Protein AF-A0A7K2XHI1-F1 (afdb_monomer)

Secondary structure (DSSP, 8-state):
-EEEEEESSGGGHHHHHHHHHH-TTSEEEEEE-TTT---TTS-HHHHH-

Sequence (49 aa):
MKIALMDSGIGLLPAAAAVRRLRPDADILLSNDPDGMPWGPRTPEDLTG

Solvent-accessible surface area (backbone atoms only — not comparable to full-atom values): 3110 Å² total; per-residue (Å²): 97,80,46,80,48,77,38,40,47,80,81,44,51,69,56,52,54,52,48,45,72,77,38,74,79,43,50,76,45,81,47,66,34,71,88,64,46,71,57,86,87,51,53,70,64,79,74,71,109

Mean predicted aligned error: 2.55 Å

Radius of gyration: 12.83 Å; Cα contacts (8 Å, |Δi|>4): 49; chains: 1; bounding box: 29×16×34 Å

pLDDT: mean 95.51, std 3.47, range [77.94, 98.44]

Nearest PDB structures (foldseek):
  1fzr-assembly2_C  TM=6.079E-01  e=2.884E+00  Escherichia phage T7
  1m0i-assembly1_B  TM=6.128E-01  e=3.824E+00  Escherichia phage T7
  2pfj-assembly1_A  TM=6.204E-01  e=3.824E+00  Escherichia phage T7
  6zj2-assembly2_C  TM=5.498E-01  e=4.725E+00  Salmonella enterica subsp. enterica serovar Typhimurium str. LT2

Structure (mmCIF, N/CA/C/O backbone):
data_AF-A0A7K2XHI1-F1
#
_entry.id   AF-A0A7K2XHI1-F1
#
loop_
_atom_site.group_PDB
_atom_site.id
_atom_site.type_symbol
_atom_site.label_atom_id
_atom_site.label_alt_id
_atom_site.label_comp_id
_atom_site.label_asym_id
_atom_site.label_entity_id
_atom_site.label_seq_id
_atom_site.pdbx_PDB_ins_code
_atom_site.Cartn_x
_atom_site.Cartn_y
_atom_site.Cartn_z
_atom_site.occupancy
_atom_site.B_iso_or_equiv
_atom_site.auth_seq_id
_atom_site.auth_comp_id
_atom_site.auth_asym_id
_atom_site.auth_atom_id
_atom_site.pdbx_PDB_model_num
ATOM 1 N N . MET A 1 1 ? -17.981 2.422 6.911 1.00 93.69 1 MET A N 1
ATOM 2 C CA . MET A 1 1 ? -17.184 3.255 5.972 1.00 93.69 1 MET A CA 1
ATOM 3 C C . MET 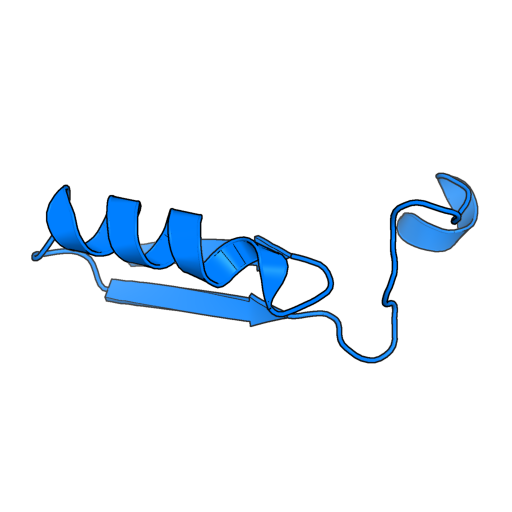A 1 1 ? -16.191 2.340 5.276 1.00 93.69 1 MET A C 1
ATOM 5 O O . MET A 1 1 ? -15.699 1.443 5.947 1.00 93.69 1 MET A O 1
ATOM 9 N N . LYS A 1 2 ? -15.901 2.528 3.983 1.00 97.12 2 LYS A N 1
ATOM 10 C CA . LYS A 1 2 ? -14.948 1.677 3.254 1.00 97.12 2 LYS A CA 1
ATOM 11 C C . LYS A 1 2 ? -13.707 2.474 2.862 1.00 97.12 2 LYS A C 1
ATOM 13 O O . LYS A 1 2 ? -13.841 3.593 2.378 1.00 97.12 2 LYS A O 1
ATOM 18 N N . ILE A 1 3 ? -12.528 1.907 3.098 1.00 98.12 3 ILE A N 1
ATOM 19 C CA . ILE A 1 3 ? -11.231 2.501 2.759 1.00 98.12 3 ILE A CA 1
ATOM 20 C C . ILE A 1 3 ? -10.516 1.544 1.809 1.00 98.12 3 ILE A C 1
ATOM 22 O O . ILE A 1 3 ? -10.335 0.374 2.143 1.00 98.12 3 ILE A O 1
ATOM 26 N N . ALA A 1 4 ? -10.108 2.036 0.643 1.00 97.88 4 ALA A N 1
ATOM 27 C CA . ALA A 1 4 ? -9.241 1.300 -0.267 1.00 97.88 4 ALA A CA 1
ATOM 28 C C . ALA A 1 4 ? -7.798 1.790 -0.108 1.00 97.88 4 ALA A C 1
ATOM 30 O O . ALA A 1 4 ? -7.556 2.996 -0.075 1.00 97.88 4 ALA A O 1
ATOM 31 N N . LEU A 1 5 ? -6.859 0.855 -0.001 1.00 97.88 5 LEU A N 1
ATOM 32 C CA . LEU A 1 5 ? -5.422 1.113 -0.002 1.00 97.88 5 LEU A CA 1
ATOM 33 C C . LEU A 1 5 ? -4.812 0.415 -1.214 1.00 97.88 5 LEU A C 1
ATOM 35 O O . LEU A 1 5 ? -5.132 -0.748 -1.468 1.00 97.88 5 LEU A O 1
ATOM 39 N N 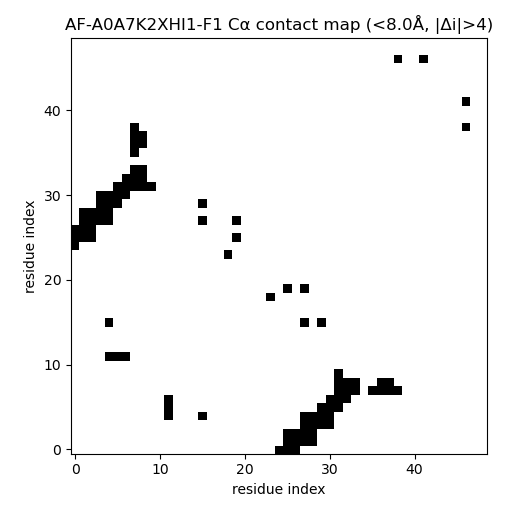. MET A 1 6 ? -3.958 1.128 -1.947 1.00 96.88 6 MET A N 1
ATOM 40 C CA . MET A 1 6 ? -3.366 0.650 -3.191 1.00 96.88 6 MET A CA 1
ATOM 41 C C . MET A 1 6 ? -1.851 0.830 -3.190 1.00 96.88 6 MET A C 1
ATOM 43 O O . MET A 1 6 ? -1.353 1.854 -2.725 1.00 96.88 6 MET A O 1
ATOM 47 N N . ASP A 1 7 ? -1.146 -0.171 -3.702 1.00 96.50 7 ASP A N 1
ATOM 48 C CA . ASP A 1 7 ? 0.305 -0.179 -3.890 1.00 96.50 7 ASP A CA 1
ATOM 49 C C . ASP A 1 7 ? 0.670 -1.189 -4.988 1.00 96.50 7 ASP A C 1
ATOM 51 O O . ASP A 1 7 ? -0.140 -2.029 -5.378 1.00 96.50 7 ASP A O 1
ATOM 55 N N . SER A 1 8 ? 1.907 -1.131 -5.466 1.00 96.00 8 SER A N 1
ATOM 56 C CA . SER A 1 8 ? 2.478 -2.130 -6.372 1.00 96.00 8 SER A CA 1
ATOM 57 C C . SER A 1 8 ? 2.623 -3.511 -5.727 1.00 96.00 8 SER A C 1
ATOM 59 O O . SER A 1 8 ? 2.569 -4.527 -6.407 1.00 96.00 8 SER A O 1
ATOM 61 N N . GLY A 1 9 ? 2.776 -3.595 -4.404 1.00 92.62 9 GLY A N 1
ATOM 62 C CA . GLY A 1 9 ? 2.958 -4.879 -3.735 1.00 92.62 9 GLY A CA 1
ATOM 63 C C . GLY A 1 9 ? 2.779 -4.809 -2.226 1.00 92.62 9 GLY A C 1
ATOM 64 O O . GLY A 1 9 ? 2.022 -4.011 -1.689 1.00 92.62 9 GLY A O 1
ATOM 65 N N . ILE A 1 10 ? 3.505 -5.656 -1.496 1.00 94.38 10 ILE A N 1
ATOM 66 C CA . ILE A 1 10 ? 3.308 -5.817 -0.045 1.00 94.38 10 ILE A CA 1
ATOM 67 C C . ILE A 1 10 ? 3.826 -4.642 0.806 1.00 94.38 10 ILE A C 1
ATOM 69 O O . ILE A 1 10 ? 3.715 -4.681 2.035 1.00 94.38 10 ILE A O 1
ATOM 73 N N . GLY A 1 11 ? 4.371 -3.594 0.180 1.00 93.62 11 GLY A N 1
ATOM 74 C CA . GLY A 1 11 ? 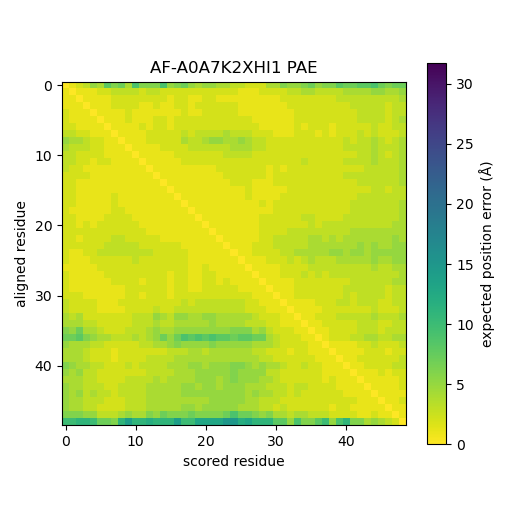4.831 -2.380 0.856 1.00 93.62 11 GLY A CA 1
ATOM 75 C C . GLY A 1 11 ? 3.712 -1.651 1.605 1.00 93.62 11 GLY A C 1
ATOM 76 O O . GLY A 1 11 ? 3.978 -0.990 2.608 1.00 93.62 11 GLY A O 1
ATOM 77 N N . LEU A 1 12 ? 2.451 -1.843 1.202 1.00 95.75 12 LEU A N 1
ATOM 78 C CA . LEU A 1 12 ? 1.279 -1.226 1.834 1.00 95.75 12 LEU A CA 1
ATOM 79 C C . LEU A 1 12 ? 0.882 -1.832 3.186 1.00 95.75 12 LEU A C 1
ATOM 81 O O . LEU A 1 12 ? 0.120 -1.215 3.933 1.00 95.75 12 LEU A O 1
ATOM 85 N N . LEU A 1 13 ? 1.355 -3.035 3.530 1.00 96.81 13 LEU A N 1
ATOM 86 C CA . LEU A 1 13 ? 0.871 -3.765 4.709 1.00 96.81 13 LEU A CA 1
ATOM 87 C C . LEU A 1 13 ? 1.071 -3.012 6.042 1.00 96.81 13 LEU A C 1
ATOM 89 O O . LEU A 1 13 ? 0.135 -2.999 6.849 1.00 96.81 13 LEU A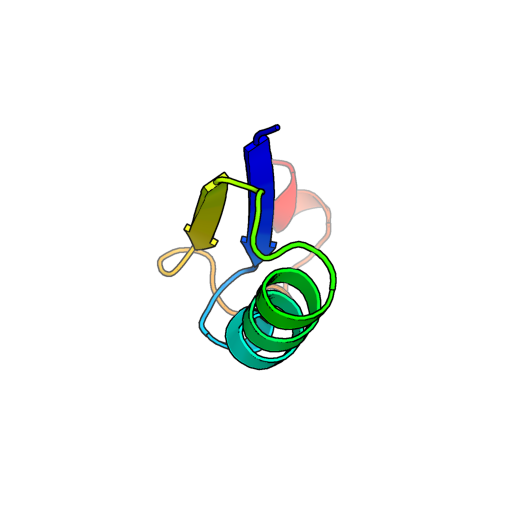 O 1
ATOM 93 N N . PRO A 1 14 ? 2.205 -2.325 6.299 1.00 98.38 14 PRO A N 1
ATOM 94 C CA . PRO A 1 14 ? 2.354 -1.491 7.492 1.00 98.38 14 PRO A CA 1
ATOM 95 C C . PRO A 1 14 ? 1.332 -0.346 7.555 1.00 98.38 14 PRO A C 1
ATOM 97 O O . PRO A 1 14 ? 0.802 -0.053 8.632 1.00 98.38 14 PRO A O 1
ATOM 100 N N . ALA A 1 15 ? 1.004 0.266 6.411 1.00 97.69 15 ALA A N 1
ATOM 101 C CA . ALA A 1 15 ? -0.018 1.307 6.328 1.00 97.69 15 ALA A CA 1
ATOM 102 C C . ALA A 1 15 ? -1.421 0.730 6.582 1.00 97.69 15 ALA A C 1
ATOM 104 O O . ALA A 1 15 ? -2.170 1.280 7.390 1.00 97.69 15 ALA A O 1
ATOM 105 N N . ALA A 1 16 ? -1.753 -0.424 5.995 1.00 98.00 16 ALA A N 1
ATOM 106 C CA . ALA A 1 16 ? -3.012 -1.123 6.263 1.00 98.00 16 ALA A CA 1
ATOM 107 C C . ALA A 1 16 ? -3.179 -1.481 7.745 1.00 98.00 16 ALA A C 1
ATOM 109 O O . ALA A 1 16 ? -4.248 -1.263 8.319 1.00 98.00 16 ALA A O 1
ATOM 110 N N . ALA A 1 17 ? -2.115 -1.960 8.395 1.00 98.31 17 ALA A N 1
ATOM 111 C CA . ALA A 1 17 ? -2.126 -2.246 9.826 1.00 98.31 17 ALA A CA 1
ATOM 112 C C . ALA A 1 17 ? -2.372 -0.980 10.665 1.00 98.31 17 ALA A C 1
ATOM 114 O O . ALA A 1 17 ? -3.127 -1.012 11.640 1.00 98.31 17 ALA A O 1
ATOM 115 N N . ALA A 1 18 ? -1.773 0.154 10.286 1.00 98.44 18 ALA A N 1
ATOM 116 C CA . ALA A 1 18 ? -2.023 1.433 10.945 1.00 98.44 18 ALA A CA 1
ATOM 117 C C . ALA A 1 18 ? -3.481 1.892 10.779 1.00 98.44 18 ALA A C 1
ATOM 119 O O . ALA A 1 18 ? -4.124 2.229 11.775 1.00 98.44 18 ALA A O 1
ATOM 120 N N . VAL A 1 19 ? -4.029 1.825 9.561 1.00 98.06 19 VAL A N 1
ATOM 121 C CA . VAL A 1 19 ? -5.432 2.173 9.283 1.00 98.06 19 VAL A CA 1
ATOM 122 C C . VAL A 1 19 ? -6.382 1.278 10.073 1.00 98.06 19 VAL A C 1
ATOM 124 O O . VAL A 1 19 ? -7.302 1.788 10.706 1.00 98.06 19 VAL A O 1
ATOM 127 N N . ARG A 1 20 ? -6.130 -0.036 10.131 1.00 98.00 20 ARG A N 1
ATOM 128 C CA . ARG A 1 20 ? -6.959 -0.977 10.899 1.00 98.00 20 ARG A CA 1
ATOM 129 C C . ARG A 1 20 ? -7.003 -0.652 12.391 1.00 98.00 20 ARG A C 1
ATOM 131 O O . ARG A 1 20 ? -8.056 -0.807 13.002 1.00 98.00 20 ARG A O 1
ATOM 138 N N . ARG A 1 21 ? -5.890 -0.195 12.976 1.00 98.25 21 ARG A N 1
ATOM 139 C CA . ARG A 1 21 ? -5.842 0.229 14.388 1.00 98.25 21 ARG A CA 1
ATOM 140 C C . ARG A 1 21 ? -6.617 1.521 14.637 1.00 98.25 21 ARG A C 1
ATOM 142 O O . ARG A 1 21 ? -7.288 1.628 15.654 1.00 98.25 21 ARG A O 1
ATOM 149 N N . LEU A 1 22 ? -6.521 2.488 13.725 1.00 98.31 22 LEU A N 1
ATOM 150 C CA . LEU A 1 22 ? -7.182 3.791 13.862 1.00 98.31 22 LEU A CA 1
ATOM 151 C C . LEU A 1 22 ? -8.678 3.742 13.524 1.00 98.31 22 LEU A C 1
ATOM 153 O O . LEU A 1 22 ? -9.455 4.520 14.069 1.00 98.31 22 LEU A O 1
ATOM 157 N N . ARG A 1 23 ? -9.082 2.847 12.617 1.00 97.69 23 ARG A N 1
ATOM 158 C CA . ARG A 1 23 ? -10.458 2.674 12.135 1.00 97.69 23 ARG A CA 1
ATOM 159 C C . ARG A 1 23 ? -10.869 1.201 12.161 1.00 97.69 23 ARG A C 1
ATOM 161 O O . ARG A 1 23 ? -11.008 0.578 11.107 1.00 97.69 23 ARG A O 1
ATOM 168 N N . PRO A 1 24 ? -11.079 0.625 13.357 1.00 97.50 24 PRO A N 1
ATOM 169 C CA . PRO A 1 24 ? -11.538 -0.758 13.482 1.00 97.50 24 PRO A CA 1
ATOM 170 C C . PRO A 1 24 ? -12.942 -0.979 12.890 1.00 97.50 24 PRO A C 1
ATOM 172 O O . PRO A 1 24 ? -13.282 -2.107 12.543 1.00 97.50 24 PRO A O 1
ATOM 175 N N . ASP A 1 25 ? -13.731 0.089 12.746 1.00 97.94 25 ASP A N 1
ATOM 176 C CA . ASP A 1 25 ? -15.081 0.118 12.171 1.00 97.94 25 ASP A CA 1
ATOM 177 C C . ASP A 1 25 ? -15.109 0.184 10.633 1.00 97.94 25 ASP A C 1
ATOM 179 O O . ASP A 1 25 ? -16.179 0.098 10.028 1.00 97.94 25 ASP A O 1
ATOM 183 N N . ALA A 1 26 ? -13.958 0.396 9.989 1.00 98.12 26 ALA A N 1
ATOM 184 C CA . ALA A 1 26 ? -13.883 0.491 8.540 1.00 98.12 26 ALA A CA 1
ATOM 185 C C . ALA A 1 26 ? -13.661 -0.879 7.888 1.00 98.12 26 ALA A C 1
ATOM 187 O O . ALA A 1 26 ? -12.825 -1.675 8.329 1.00 98.12 26 ALA A O 1
ATOM 188 N N . ASP A 1 27 ? -14.352 -1.098 6.770 1.00 98.25 27 ASP A N 1
ATOM 189 C CA . ASP A 1 27 ? -14.011 -2.155 5.826 1.00 98.25 27 ASP A CA 1
ATOM 190 C C . ASP A 1 27 ? -12.784 -1.707 5.031 1.00 98.25 27 ASP A C 1
ATOM 192 O O . ASP A 1 27 ? -12.817 -0.671 4.359 1.00 98.25 27 ASP A O 1
ATOM 196 N N . ILE A 1 28 ? -11.700 -2.476 5.102 1.00 97.75 28 ILE A N 1
ATOM 197 C CA . ILE A 1 28 ? -10.448 -2.166 4.409 1.00 97.75 28 ILE A CA 1
ATOM 198 C C . ILE A 1 28 ? -10.319 -3.084 3.192 1.00 97.75 28 ILE A C 1
ATOM 200 O O . ILE A 1 28 ? -10.288 -4.304 3.334 1.00 97.75 28 ILE A O 1
ATOM 204 N N . LEU A 1 29 ? -10.232 -2.490 2.002 1.00 97.62 29 LEU A N 1
ATOM 205 C CA . LEU A 1 29 ? -9.913 -3.177 0.752 1.00 97.62 29 LEU A CA 1
ATOM 206 C C . LEU A 1 29 ? -8.442 -2.929 0.415 1.00 97.62 29 LEU A C 1
ATOM 208 O O . LEU A 1 29 ? -8.017 -1.779 0.326 1.00 97.62 29 LEU A O 1
ATOM 212 N N . LEU A 1 30 ? -7.680 -4.001 0.209 1.00 97.25 30 LEU A N 1
ATOM 213 C CA . LEU A 1 30 ? -6.291 -3.923 -0.241 1.00 97.25 30 LEU A CA 1
ATOM 214 C C . LEU A 1 30 ? -6.240 -4.275 -1.727 1.00 97.25 30 LEU A C 1
ATOM 216 O O . LEU A 1 30 ? -6.688 -5.355 -2.109 1.00 97.25 30 LEU A O 1
ATOM 220 N N . SER A 1 31 ? -5.706 -3.372 -2.543 1.00 96.06 31 SER A N 1
ATOM 221 C CA . SER A 1 31 ? -5.529 -3.560 -3.982 1.00 96.06 31 SER A CA 1
ATOM 222 C C . SER A 1 31 ? -4.044 -3.511 -4.309 1.00 96.06 31 SER A C 1
ATOM 224 O O . SER A 1 31 ? -3.378 -2.534 -3.985 1.00 96.06 31 SER A O 1
ATOM 226 N N . ASN A 1 32 ? -3.525 -4.561 -4.934 1.00 96.00 32 ASN A N 1
ATOM 227 C CA . ASN A 1 32 ? -2.115 -4.653 -5.303 1.00 96.00 32 ASN A CA 1
ATOM 228 C C . ASN A 1 32 ? -1.980 -4.768 -6.821 1.00 96.00 32 ASN A C 1
ATOM 230 O O . ASN A 1 32 ? -2.861 -5.345 -7.457 1.00 96.00 32 ASN A O 1
ATOM 234 N N . ASP A 1 33 ? -0.861 -4.295 -7.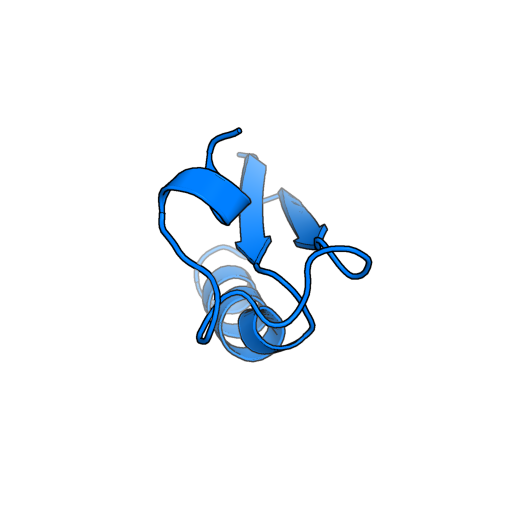362 1.00 94.81 33 ASP A N 1
ATOM 235 C CA . ASP A 1 33 ? -0.472 -4.457 -8.768 1.00 94.81 33 ASP A CA 1
ATOM 236 C C . ASP A 1 33 ? 0.803 -5.325 -8.904 1.00 94.81 33 ASP A C 1
ATOM 238 O O . ASP A 1 33 ? 1.894 -4.813 -9.175 1.00 94.81 33 ASP A O 1
ATOM 242 N N . PRO A 1 34 ? 0.700 -6.651 -8.678 1.00 91.06 34 PRO A N 1
ATOM 243 C CA . PRO A 1 34 ? 1.862 -7.540 -8.684 1.00 91.06 34 PRO A CA 1
ATOM 244 C C . PRO A 1 34 ? 2.486 -7.722 -10.074 1.00 91.06 34 PRO A C 1
ATOM 246 O O . PRO A 1 34 ? 3.659 -8.075 -10.159 1.00 91.06 34 PRO A O 1
ATOM 249 N N . ASP A 1 35 ? 1.736 -7.478 -11.149 1.00 92.19 35 ASP A N 1
ATOM 250 C CA . ASP A 1 35 ? 2.243 -7.582 -12.521 1.00 92.19 35 ASP A CA 1
ATOM 251 C C . ASP A 1 35 ? 3.004 -6.303 -12.930 1.00 92.19 35 ASP A C 1
ATOM 253 O O . ASP A 1 35 ? 3.943 -6.345 -13.732 1.00 92.19 35 ASP A O 1
ATOM 257 N N . GLY A 1 36 ? 2.642 -5.155 -12.346 1.00 89.19 36 GLY A N 1
ATOM 258 C CA . GLY A 1 36 ? 3.300 -3.867 -12.554 1.00 89.19 36 GLY A CA 1
ATOM 259 C C . GLY A 1 36 ? 4.446 -3.542 -11.587 1.00 89.19 36 GLY A C 1
ATOM 260 O O . GLY A 1 36 ? 5.120 -2.524 -11.765 1.00 89.19 36 GLY A O 1
ATOM 261 N N . MET A 1 37 ? 4.733 -4.374 -10.580 1.00 91.75 37 MET A N 1
ATOM 262 C CA . MET A 1 37 ? 5.780 -4.066 -9.594 1.00 91.75 37 MET A CA 1
ATOM 263 C C . MET A 1 37 ? 7.222 -4.285 -10.115 1.00 91.75 37 MET A C 1
ATOM 265 O O . MET A 1 37 ? 7.454 -5.173 -10.937 1.00 91.75 37 MET A O 1
ATOM 269 N N . PRO A 1 38 ? 8.226 -3.531 -9.611 1.00 93.69 38 PRO A N 1
ATOM 270 C CA . PRO A 1 38 ? 8.094 -2.356 -8.749 1.00 93.69 38 PRO A CA 1
ATOM 271 C C . PRO A 1 38 ? 7.773 -1.088 -9.556 1.00 93.69 38 PRO A C 1
ATOM 273 O O . PRO A 1 38 ? 8.331 -0.876 -10.631 1.00 93.69 38 PRO A O 1
ATOM 276 N N . TRP A 1 39 ? 6.948 -0.195 -9.001 1.00 94.94 39 TRP A N 1
ATOM 277 C CA . TRP A 1 39 ? 6.681 1.111 -9.623 1.00 94.94 39 TRP A CA 1
ATOM 278 C C . TRP A 1 39 ? 7.879 2.069 -9.556 1.00 94.94 39 TRP A C 1
ATOM 280 O O . TRP A 1 39 ? 8.026 2.917 -10.426 1.00 94.94 39 TRP A O 1
ATOM 290 N N . GLY A 1 40 ? 8.755 1.936 -8.551 1.00 94.88 40 GLY A N 1
ATOM 291 C CA . GLY A 1 40 ? 9.833 2.901 -8.278 1.00 94.88 40 GLY A CA 1
ATOM 292 C C . GLY A 1 40 ? 10.768 3.215 -9.462 1.00 94.88 40 GLY A C 1
ATOM 293 O O . GLY A 1 40 ? 11.065 4.386 -9.673 1.00 94.88 40 GLY A O 1
ATOM 294 N N . PRO A 1 41 ? 11.240 2.217 -10.234 1.00 96.50 41 PRO A N 1
ATOM 295 C CA . PRO A 1 41 ? 12.088 2.454 -11.407 1.00 96.50 41 PRO A CA 1
ATOM 296 C C . PRO A 1 41 ? 11.342 2.835 -12.697 1.00 96.50 41 PRO A C 1
ATOM 298 O O . PRO A 1 41 ? 12.006 3.098 -13.698 1.00 96.50 41 PRO A O 1
ATOM 301 N N . ARG A 1 42 ? 10.004 2.793 -12.724 1.00 94.94 42 ARG A N 1
ATOM 302 C CA . ARG A 1 42 ? 9.215 3.012 -13.947 1.00 94.94 42 ARG A CA 1
ATOM 303 C C . ARG A 1 42 ? 9.052 4.496 -14.258 1.00 94.94 42 ARG A C 1
ATOM 305 O O . ARG A 1 42 ? 9.072 5.335 -13.356 1.00 94.94 42 ARG A O 1
ATOM 312 N N . THR A 1 43 ? 8.878 4.816 -15.538 1.00 96.25 43 THR A N 1
ATOM 313 C CA . THR A 1 43 ? 8.541 6.184 -15.949 1.00 96.25 43 THR A CA 1
ATOM 314 C C . THR A 1 43 ? 7.081 6.502 -15.608 1.00 96.25 43 THR A C 1
ATOM 316 O O . THR A 1 43 ? 6.271 5.581 -15.479 1.00 96.25 43 THR A O 1
ATOM 319 N N . PRO A 1 44 ? 6.705 7.784 -15.457 1.00 95.50 44 PRO A N 1
ATOM 320 C CA . PRO A 1 44 ? 5.300 8.160 -15.330 1.00 95.50 44 PRO A CA 1
ATOM 321 C C . PRO A 1 44 ? 4.439 7.591 -16.462 1.00 95.50 44 PRO A C 1
ATOM 323 O O . PRO A 1 44 ? 3.368 7.057 -16.195 1.00 95.50 44 PRO A O 1
ATOM 326 N N . GLU A 1 45 ? 4.936 7.624 -17.698 1.00 95.81 45 GLU A N 1
ATOM 327 C CA . GLU A 1 45 ? 4.249 7.089 -18.873 1.00 95.81 45 GLU A CA 1
ATOM 328 C C . GLU A 1 45 ? 3.997 5.577 -18.760 1.00 95.81 45 GLU A C 1
ATOM 330 O O . GLU A 1 45 ? 2.900 5.124 -19.076 1.00 95.81 45 GLU A O 1
ATOM 335 N N . ASP A 1 46 ? 4.956 4.804 -18.236 1.00 92.50 46 ASP A N 1
ATOM 336 C CA . ASP A 1 46 ? 4.788 3.361 -17.990 1.00 92.50 46 ASP A CA 1
A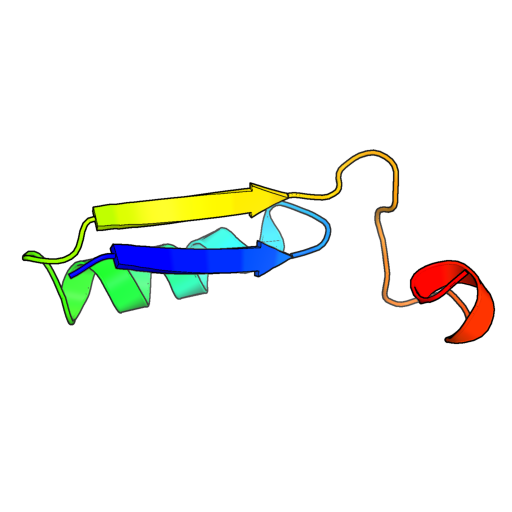TOM 337 C C . ASP A 1 46 ? 3.734 3.049 -16.909 1.00 92.50 46 ASP A C 1
ATOM 339 O O . ASP A 1 46 ? 3.239 1.922 -16.840 1.00 92.50 46 ASP A 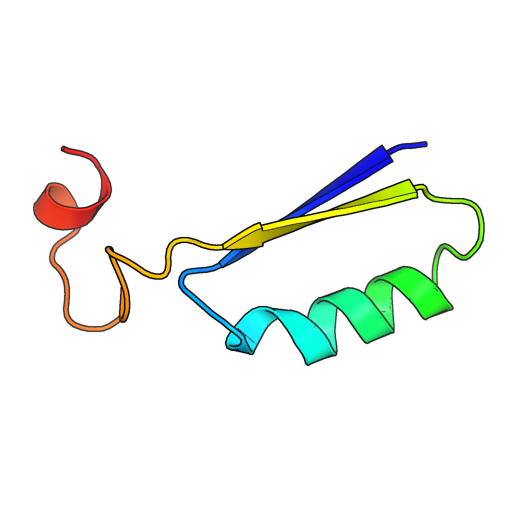O 1
ATOM 343 N N . LEU A 1 47 ? 3.433 4.006 -16.022 1.00 92.44 47 LEU A N 1
ATOM 344 C CA . LEU A 1 47 ? 2.485 3.850 -14.911 1.00 92.44 47 LEU 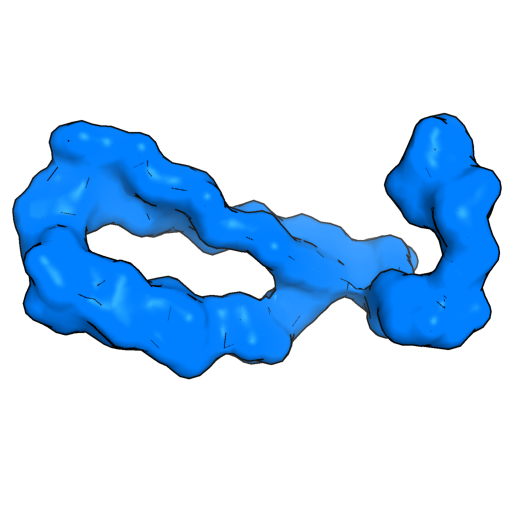A CA 1
ATOM 345 C C . LEU A 1 47 ? 1.082 4.373 -15.241 1.00 92.44 47 LEU A C 1
ATOM 347 O O . LEU A 1 47 ? 0.111 3.921 -14.637 1.00 92.44 47 LEU A O 1
ATOM 351 N N . THR A 1 48 ? 0.974 5.345 -16.149 1.00 90.75 48 THR A N 1
ATOM 352 C CA . THR A 1 48 ? -0.293 6.009 -16.507 1.00 90.75 48 THR A CA 1
ATOM 353 C C . THR A 1 48 ? -0.807 5.663 -17.902 1.00 90.75 48 THR A C 1
ATOM 355 O O . THR A 1 48 ? -1.795 6.267 -18.322 1.00 90.75 48 THR A O 1
ATOM 358 N N . GLY A 1 49 ? -0.096 4.788 -18.624 1.00 77.94 49 GLY A N 1
ATOM 359 C CA . GLY A 1 49 ? -0.414 4.363 -19.991 1.00 77.94 49 GLY A CA 1
ATOM 360 C C . GLY A 1 49 ? -1.832 3.839 -20.180 1.00 77.94 49 GLY A C 1
ATOM 361 O O . GLY A 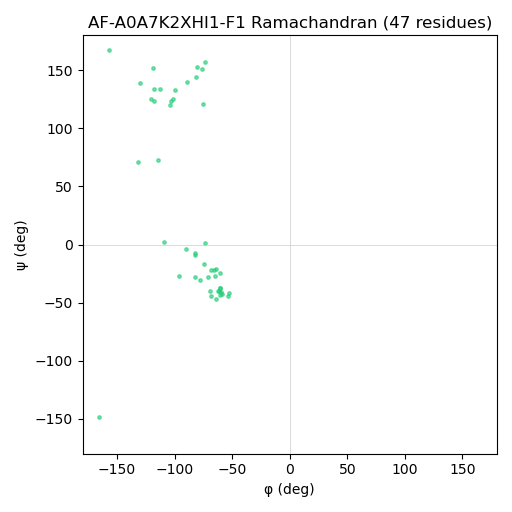1 49 ? -2.388 3.238 -19.232 1.00 77.94 49 GLY A O 1
#

Foldseek 3Di:
DEDEDEAQDPPCVVVVVVCCVVCVPYHYHYYHNPVLPPPVPDDPVSVVD